Protein AF-A0AAF0S1Q5-F1 (afdb_monomer)

Sequence (81 aa):
MDRKPGGTPQSDVAKLQDLWKAKGITTQAYENSGKDPVRGVRGSGGPTTSIDLYADPTGYTIEGLSVCTVGDAAEMQGNGE

Solvent-accessible surface area (backbone atoms only — not comparable to full-atom values): 4948 Å² total; per-residue (Å²): 134,86,73,72,87,69,74,54,43,70,58,48,50,51,52,51,50,54,55,38,47,76,62,59,20,50,72,46,78,49,66,49,94,53,100,72,57,43,45,31,40,39,32,36,47,59,94,30,56,34,36,39,39,43,30,43,100,91,48,74,48,78,50,74,44,56,67,90,65,93,69,59,73,74,70,69,66,75,72,86,123

Structure (mmCIF, N/CA/C/O backbone):
data_AF-A0AAF0S1Q5-F1
#
_entry.id   AF-A0AAF0S1Q5-F1
#
loop_
_atom_site.group_PDB
_atom_site.id
_atom_site.type_symbol
_atom_site.label_atom_id
_atom_site.label_alt_id
_atom_site.label_comp_id
_atom_site.label_asym_id
_atom_site.label_entity_id
_atom_site.label_seq_id
_atom_site.pdbx_PDB_ins_code
_atom_site.Cartn_x
_atom_site.Cartn_y
_atom_site.Cartn_z
_atom_site.occupancy
_atom_site.B_iso_or_equiv
_atom_site.auth_seq_id
_atom_site.auth_comp_id
_atom_site.auth_asym_id
_atom_site.auth_atom_id
_atom_site.pdbx_PDB_model_num
ATOM 1 N N . MET A 1 1 ? 9.512 -21.880 -15.783 1.00 40.94 1 MET A N 1
ATOM 2 C CA . MET A 1 1 ? 8.255 -21.359 -15.210 1.00 40.94 1 MET A CA 1
ATOM 3 C C . MET A 1 1 ? 8.068 -19.962 -15.763 1.00 40.94 1 MET A C 1
ATOM 5 O O . MET A 1 1 ? 8.529 -18.997 -15.167 1.00 40.94 1 MET A O 1
ATOM 9 N N . ASP A 1 2 ? 7.488 -19.867 -16.951 1.00 52.59 2 ASP A N 1
ATOM 10 C CA . ASP A 1 2 ? 7.232 -18.604 -17.632 1.00 52.59 2 ASP A CA 1
ATOM 11 C C . ASP A 1 2 ? 6.097 -17.889 -16.900 1.00 52.59 2 ASP A C 1
ATOM 13 O O . ASP A 1 2 ? 4.926 -18.268 -16.984 1.00 52.59 2 ASP A O 1
ATOM 17 N N . ARG A 1 3 ? 6.458 -16.895 -16.084 1.00 52.78 3 ARG A N 1
ATOM 18 C CA . ARG A 1 3 ? 5.493 -16.027 -15.410 1.00 52.78 3 ARG A CA 1
ATOM 19 C C . ARG A 1 3 ? 4.699 -15.338 -16.520 1.00 52.78 3 ARG A C 1
ATOM 21 O O . ARG A 1 3 ? 5.290 -14.618 -17.323 1.00 52.78 3 ARG A O 1
ATOM 28 N N . LYS A 1 4 ? 3.381 -15.571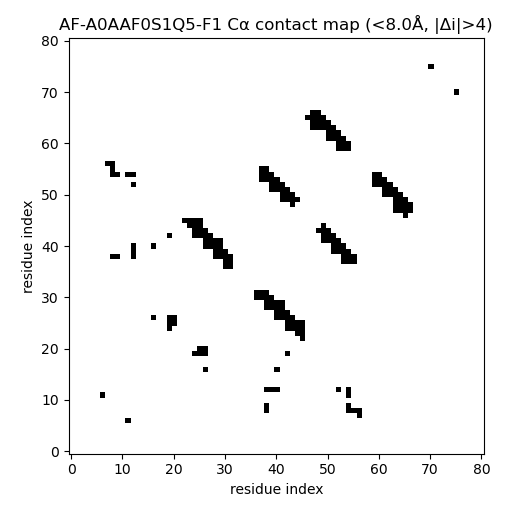 -16.601 1.00 57.22 4 LYS A N 1
ATOM 29 C CA . LYS A 1 4 ? 2.512 -14.765 -17.476 1.00 57.22 4 LYS A CA 1
ATOM 30 C C . LYS A 1 4 ? 2.831 -13.290 -17.209 1.00 57.22 4 LYS A C 1
ATOM 32 O O . LYS A 1 4 ? 2.977 -12.953 -16.029 1.00 57.22 4 LYS A O 1
ATOM 37 N N . PR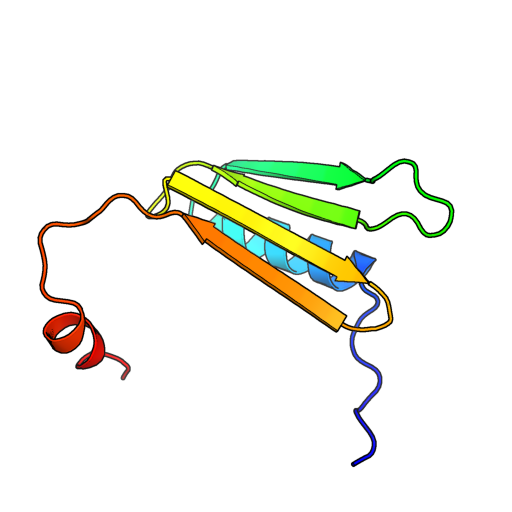O A 1 5 ? 2.954 -12.433 -18.239 1.00 55.44 5 PRO A N 1
ATOM 38 C CA . PRO A 1 5 ? 3.170 -11.016 -18.001 1.00 55.44 5 PRO A CA 1
ATOM 39 C C . PRO A 1 5 ? 2.021 -10.521 -17.119 1.00 55.44 5 PRO A C 1
ATOM 41 O O . PRO A 1 5 ? 0.851 -10.610 -17.495 1.00 55.44 5 PRO A O 1
ATOM 44 N N . GLY A 1 6 ? 2.367 -10.130 -15.892 1.00 61.38 6 GLY A N 1
ATOM 45 C CA . GLY A 1 6 ? 1.437 -9.515 -14.955 1.00 61.38 6 GLY A CA 1
ATOM 46 C C . GLY A 1 6 ? 1.032 -8.125 -15.440 1.00 61.38 6 GLY A C 1
ATOM 47 O O . GLY A 1 6 ? 1.435 -7.681 -16.518 1.00 61.38 6 GLY A O 1
ATOM 48 N N . GLY A 1 7 ? 0.235 -7.421 -14.637 1.00 67.44 7 GLY A N 1
ATOM 49 C CA . GLY A 1 7 ? 0.023 -5.994 -14.858 1.00 67.44 7 GLY A CA 1
ATOM 50 C C . GLY A 1 7 ? 1.342 -5.220 -14.792 1.00 67.44 7 GLY A C 1
ATOM 51 O O . GLY A 1 7 ? 2.370 -5.727 -14.341 1.00 67.44 7 GLY A O 1
ATOM 52 N N . THR A 1 8 ? 1.329 -3.969 -15.251 1.00 79.31 8 THR A N 1
ATOM 53 C CA . THR A 1 8 ? 2.442 -3.070 -14.934 1.00 79.31 8 THR A CA 1
ATOM 54 C C . THR A 1 8 ? 2.411 -2.757 -13.434 1.00 79.31 8 THR A C 1
ATOM 56 O O . THR A 1 8 ? 1.311 -2.616 -12.886 1.00 79.31 8 THR A O 1
ATOM 59 N N . PRO A 1 9 ? 3.566 -2.572 -12.767 1.00 76.81 9 PRO A N 1
ATOM 60 C CA . PRO A 1 9 ? 3.616 -2.173 -11.358 1.00 76.81 9 PRO A CA 1
ATOM 61 C C . PRO A 1 9 ? 2.679 -1.000 -11.039 1.00 76.81 9 PRO A C 1
ATOM 63 O O . PRO A 1 9 ? 1.977 -1.000 -10.034 1.00 76.81 9 PRO A O 1
ATOM 66 N N . GLN A 1 10 ? 2.568 -0.039 -11.959 1.00 79.88 10 GLN A N 1
ATOM 67 C CA . GLN A 1 10 ? 1.665 1.105 -11.854 1.00 79.88 10 GLN A CA 1
ATOM 68 C C . GLN A 1 10 ? 0.185 0.702 -11.844 1.00 79.88 10 GLN A C 1
ATOM 70 O O . GLN A 1 10 ? -0.595 1.237 -11.058 1.00 79.88 10 GLN A O 1
ATOM 75 N N . SER A 1 11 ? -0.207 -0.228 -12.716 1.00 82.56 11 SER A N 1
ATOM 76 C CA . SER A 1 11 ? -1.588 -0.711 -12.789 1.00 82.56 11 SER A CA 1
ATOM 77 C C . SER A 1 11 ? -1.966 -1.507 -11.545 1.00 82.56 11 SER A C 1
ATOM 79 O O . SER A 1 11 ? -3.110 -1.458 -11.102 1.00 82.56 11 SER A O 1
ATOM 81 N N . ASP A 1 12 ? -1.014 -2.230 -10.964 1.00 82.56 12 ASP A N 1
ATOM 82 C CA . ASP A 1 12 ? -1.266 -3.056 -9.788 1.00 82.56 12 ASP A CA 1
ATOM 83 C C . ASP A 1 12 ? -1.280 -2.234 -8.494 1.00 82.56 12 ASP A C 1
ATOM 85 O O . ASP A 1 12 ? -2.147 -2.461 -7.650 1.00 82.56 12 ASP A O 1
ATOM 89 N N . VAL A 1 13 ? -0.435 -1.199 -8.383 1.00 83.69 13 VAL A N 1
ATOM 90 C CA . VAL A 1 13 ? -0.536 -0.188 -7.314 1.00 83.69 13 VAL A CA 1
ATOM 91 C C . VAL A 1 13 ? -1.906 0.493 -7.343 1.00 83.69 13 VAL A C 1
ATOM 93 O O . VAL A 1 13 ? -2.537 0.636 -6.298 1.00 83.69 13 VAL A O 1
ATOM 96 N N . ALA A 1 14 ? -2.406 0.867 -8.526 1.00 85.81 14 ALA A N 1
ATOM 97 C CA . ALA A 1 14 ? -3.722 1.492 -8.655 1.00 85.81 14 ALA A CA 1
ATOM 98 C C . ALA A 1 14 ? -4.853 0.563 -8.176 1.00 85.81 14 ALA A C 1
ATOM 100 O O . ALA A 1 14 ? -5.687 0.977 -7.372 1.00 85.81 14 ALA A O 1
ATOM 101 N N . LYS A 1 15 ? -4.839 -0.711 -8.592 1.00 87.25 15 LYS A N 1
ATOM 102 C CA . LYS A 1 15 ? -5.823 -1.710 -8.139 1.00 87.25 15 LYS A CA 1
ATOM 103 C C . LYS A 1 15 ? -5.786 -1.914 -6.624 1.00 87.25 15 LYS A C 1
ATOM 105 O O . LYS A 1 15 ? -6.839 -1.974 -5.996 1.00 87.25 15 LYS A O 1
ATOM 110 N N . LEU A 1 16 ? -4.594 -2.026 -6.031 1.00 84.81 16 LEU A N 1
ATOM 111 C CA . LEU A 1 16 ? -4.457 -2.205 -4.582 1.00 84.81 16 LEU A CA 1
ATOM 112 C C . LEU A 1 16 ? -4.911 -0.970 -3.808 1.00 84.81 16 LEU A C 1
ATOM 114 O O . LEU A 1 16 ? -5.566 -1.107 -2.777 1.00 84.81 16 LEU A O 1
ATOM 118 N N . GLN A 1 17 ? -4.658 0.223 -4.341 1.00 86.88 17 GLN A N 1
ATOM 119 C CA . GLN A 1 17 ? -5.170 1.456 -3.762 1.00 86.88 17 GLN A CA 1
ATOM 120 C C . GLN A 1 17 ? -6.708 1.474 -3.716 1.00 86.88 17 GLN A C 1
ATOM 122 O O . GLN A 1 17 ? -7.277 1.819 -2.682 1.00 86.88 17 GLN A O 1
ATOM 127 N N . ASP A 1 18 ? -7.387 1.091 -4.801 1.00 88.38 18 ASP A N 1
ATOM 128 C CA . ASP A 1 18 ? -8.854 0.989 -4.826 1.00 88.38 18 ASP A CA 1
ATOM 129 C C . ASP A 1 18 ? -9.381 -0.062 -3.838 1.00 88.38 18 ASP A C 1
ATOM 131 O O . ASP A 1 18 ? -10.325 0.204 -3.089 1.00 88.38 18 ASP A O 1
ATOM 135 N N . LEU A 1 19 ? -8.731 -1.228 -3.765 1.00 88.31 19 LEU A N 1
ATOM 136 C CA . LEU A 1 19 ? -9.088 -2.283 -2.812 1.00 88.31 19 LEU A CA 1
ATOM 137 C C . LEU A 1 19 ? -8.968 -1.813 -1.358 1.00 88.31 19 LEU A C 1
ATOM 139 O O . LEU A 1 19 ? -9.862 -2.066 -0.552 1.00 88.31 19 LEU A O 1
ATOM 143 N N . TRP A 1 20 ? -7.886 -1.118 -1.011 1.00 87.81 20 TRP A N 1
ATOM 144 C CA . TRP A 1 20 ? -7.664 -0.612 0.344 1.00 87.81 20 TRP A CA 1
ATOM 145 C C . TRP A 1 20 ? -8.662 0.485 0.714 1.00 87.81 20 TRP A C 1
ATOM 147 O O . TRP A 1 20 ? -9.259 0.423 1.791 1.00 87.81 20 TRP A O 1
ATOM 157 N N . LYS A 1 21 ? -8.942 1.420 -0.202 1.00 86.25 21 LYS A N 1
ATOM 158 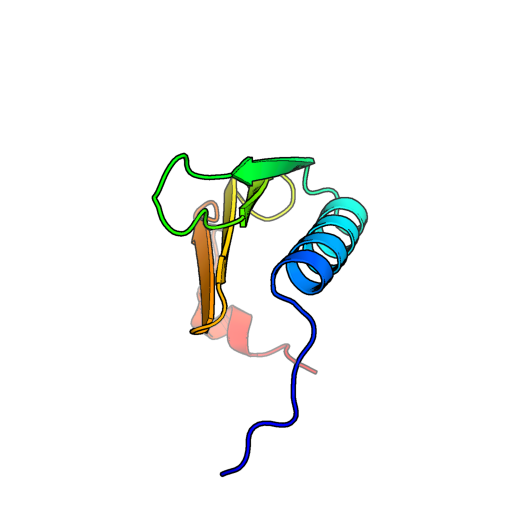C CA . LYS A 1 21 ? -9.992 2.431 -0.004 1.00 86.25 21 LYS A CA 1
ATOM 159 C C . LYS A 1 21 ? -11.357 1.793 0.245 1.00 86.25 21 LYS A C 1
ATOM 161 O O . LYS A 1 21 ? -12.057 2.200 1.169 1.00 86.25 21 LYS A O 1
ATOM 166 N N . ALA A 1 22 ? -11.713 0.755 -0.513 1.00 87.12 22 ALA A N 1
ATOM 167 C CA . ALA A 1 22 ? -12.964 0.019 -0.323 1.00 87.12 22 ALA A CA 1
ATOM 168 C C . ALA A 1 22 ? -13.058 -0.690 1.045 1.00 87.12 22 ALA A C 1
ATOM 170 O O . ALA A 1 22 ? -14.155 -0.994 1.509 1.00 87.12 22 ALA A O 1
ATOM 171 N N . LYS A 1 23 ? -11.922 -0.936 1.711 1.00 84.12 23 LYS A N 1
ATOM 172 C CA . LYS A 1 23 ? -11.836 -1.497 3.070 1.00 84.12 23 LYS A CA 1
ATOM 173 C C . LYS A 1 23 ? -11.718 -0.432 4.168 1.00 84.12 23 LYS A C 1
ATOM 175 O O . LYS A 1 23 ? -11.486 -0.778 5.322 1.00 84.12 23 LYS A O 1
ATOM 180 N N . GLY A 1 24 ? -11.887 0.847 3.829 1.00 82.56 24 GLY A N 1
ATOM 181 C CA . GLY A 1 24 ? -11.808 1.956 4.783 1.00 82.56 24 GLY A CA 1
ATOM 182 C C . GLY A 1 24 ? -10.381 2.344 5.176 1.00 82.56 24 GLY A C 1
ATOM 183 O O . GLY A 1 24 ? -10.198 3.085 6.140 1.00 82.56 24 GLY A O 1
ATOM 184 N N . ILE A 1 25 ? -9.371 1.864 4.447 1.00 84.56 25 ILE A N 1
ATOM 185 C CA . ILE A 1 25 ? -7.977 2.268 4.637 1.00 84.56 25 ILE A CA 1
ATOM 186 C C . ILE A 1 25 ? -7.754 3.566 3.860 1.00 84.56 25 ILE A C 1
ATOM 188 O O . ILE A 1 25 ? -8.042 3.657 2.664 1.00 84.56 25 ILE A O 1
ATOM 192 N N . THR A 1 26 ? -7.211 4.578 4.531 1.00 88.06 26 THR A N 1
ATOM 193 C CA . THR A 1 26 ? -6.792 5.814 3.865 1.00 88.06 26 THR A CA 1
ATOM 194 C C . THR A 1 26 ? -5.487 5.553 3.136 1.00 88.06 26 THR A C 1
ATOM 196 O O . THR A 1 26 ? -4.552 5.038 3.733 1.00 88.06 26 THR A O 1
ATOM 199 N N . THR A 1 27 ? -5.399 5.906 1.856 1.00 86.44 27 THR A N 1
ATOM 200 C CA . THR A 1 27 ? -4.223 5.604 1.029 1.00 86.44 27 THR A CA 1
ATOM 201 C C . THR A 1 27 ? -3.527 6.864 0.529 1.00 86.44 27 THR A C 1
ATOM 203 O O . THR A 1 27 ? -4.196 7.783 0.053 1.00 86.44 27 THR A O 1
ATOM 206 N N . GLN A 1 28 ? -2.199 6.851 0.503 1.00 86.12 28 GLN A N 1
ATOM 207 C CA . GLN A 1 28 ? -1.348 7.860 -0.111 1.00 86.12 28 GLN A CA 1
ATOM 208 C C . GLN A 1 28 ? -0.364 7.185 -1.072 1.00 86.12 28 GLN A C 1
ATOM 210 O O . GLN A 1 28 ? 0.440 6.347 -0.665 1.00 86.12 28 GLN A O 1
ATOM 215 N N . ALA A 1 29 ? -0.422 7.554 -2.349 1.00 85.00 29 ALA A N 1
ATOM 216 C CA . ALA A 1 29 ? 0.588 7.148 -3.318 1.00 85.00 29 ALA A CA 1
ATOM 217 C C . ALA A 1 29 ? 1.882 7.938 -3.090 1.00 85.00 29 ALA A C 1
ATOM 219 O O . ALA A 1 29 ? 1.838 9.136 -2.801 1.00 85.00 29 ALA A O 1
ATOM 220 N N . TYR A 1 30 ? 3.023 7.279 -3.258 1.00 81.69 30 TYR A N 1
ATOM 221 C CA . TYR A 1 30 ? 4.330 7.924 -3.246 1.00 81.69 30 TYR A CA 1
ATOM 222 C C . TYR A 1 30 ? 5.231 7.332 -4.329 1.00 81.69 30 TYR A C 1
ATOM 224 O O . TYR A 1 30 ? 5.016 6.227 -4.829 1.00 81.69 30 TYR A O 1
ATOM 232 N N . GLU A 1 31 ? 6.248 8.095 -4.698 1.00 80.44 31 GLU A N 1
ATOM 233 C CA . GLU A 1 31 ? 7.260 7.711 -5.671 1.00 80.44 31 GLU A CA 1
ATOM 234 C C . GLU A 1 31 ? 8.620 8.066 -5.079 1.00 80.44 31 GLU A C 1
ATOM 236 O O . GLU A 1 31 ? 8.795 9.169 -4.555 1.00 80.44 31 GLU A O 1
ATOM 241 N N . ASN A 1 32 ? 9.565 7.123 -5.092 1.00 72.56 32 ASN A N 1
ATOM 242 C CA . ASN A 1 32 ? 10.925 7.443 -4.672 1.00 72.56 32 ASN A CA 1
ATOM 243 C C . ASN A 1 32 ? 11.637 8.257 -5.772 1.00 72.56 32 ASN A C 1
ATOM 245 O O . ASN A 1 32 ? 11.365 8.088 -6.957 1.00 72.56 32 ASN A O 1
ATOM 249 N N . SER A 1 33 ? 12.577 9.123 -5.392 1.00 71.88 33 SER A N 1
ATOM 250 C CA . SER A 1 33 ? 13.344 9.945 -6.347 1.00 71.88 33 SER A CA 1
ATOM 251 C C . SER A 1 33 ? 14.572 9.223 -6.930 1.00 71.88 33 SER A C 1
ATOM 253 O O . SER A 1 33 ? 15.552 9.869 -7.301 1.00 71.88 33 SER A O 1
ATOM 255 N N . GLY A 1 34 ? 14.578 7.887 -6.933 1.00 68.62 34 GLY A N 1
ATOM 256 C CA . GLY A 1 34 ? 15.688 7.069 -7.415 1.00 68.62 34 GLY A CA 1
ATOM 257 C C . GLY A 1 34 ? 15.784 7.022 -8.943 1.00 68.62 34 GLY A C 1
ATOM 258 O O . GLY A 1 34 ? 14.878 7.437 -9.659 1.00 68.62 34 GLY A O 1
ATOM 259 N N . LYS A 1 35 ? 16.898 6.478 -9.452 1.00 57.09 35 LYS A N 1
ATOM 260 C CA . LYS A 1 35 ? 17.128 6.279 -10.898 1.00 57.09 35 LYS A CA 1
ATOM 261 C C . LYS A 1 35 ? 16.100 5.328 -11.535 1.00 57.09 35 LYS A C 1
ATOM 263 O O . LYS A 1 35 ? 15.775 5.484 -12.707 1.00 57.09 35 LYS A O 1
ATOM 268 N N . ASP A 1 36 ? 15.569 4.415 -10.727 1.00 60.00 36 ASP A N 1
ATOM 269 C CA . ASP A 1 36 ? 14.436 3.546 -11.026 1.00 60.00 36 ASP A CA 1
ATOM 270 C C . ASP A 1 36 ? 13.348 3.839 -9.980 1.00 60.00 36 ASP A C 1
ATOM 272 O O . ASP A 1 36 ? 13.373 3.258 -8.889 1.00 60.00 36 ASP A O 1
ATOM 276 N N . PRO A 1 37 ? 12.456 4.814 -10.247 1.00 61.97 37 PRO A N 1
ATOM 277 C CA . PRO A 1 37 ? 11.483 5.263 -9.268 1.00 61.97 37 PRO A CA 1
ATOM 278 C C . PRO A 1 37 ? 10.514 4.135 -8.920 1.00 61.97 37 PRO A C 1
ATOM 280 O O . PRO A 1 37 ? 9.703 3.708 -9.745 1.00 61.97 37 PRO A O 1
ATOM 283 N N . VAL A 1 38 ? 10.590 3.651 -7.680 1.00 62.25 38 VAL A N 1
ATOM 284 C CA . VAL A 1 38 ? 9.615 2.689 -7.157 1.00 62.25 38 VAL A CA 1
ATOM 285 C C . VAL A 1 38 ? 8.368 3.467 -6.772 1.00 62.25 38 VAL A C 1
ATOM 287 O O . VAL A 1 38 ? 8.426 4.389 -5.951 1.00 62.25 38 VAL A O 1
ATOM 290 N N . ARG A 1 39 ? 7.238 3.090 -7.372 1.00 74.25 39 ARG A N 1
ATOM 291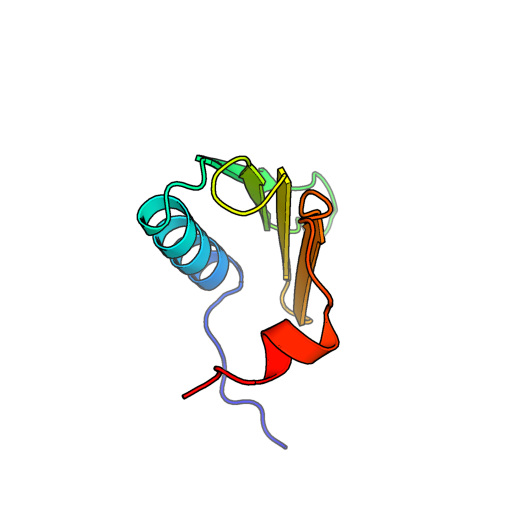 C CA . ARG A 1 39 ? 5.929 3.633 -7.023 1.00 74.25 39 ARG A CA 1
ATOM 292 C C . ARG A 1 39 ? 5.282 2.724 -5.992 1.00 74.25 39 ARG A C 1
ATOM 294 O O . ARG A 1 39 ? 5.134 1.524 -6.218 1.00 74.25 39 ARG A O 1
ATOM 301 N N . GLY A 1 40 ? 4.895 3.313 -4.873 1.00 81.88 40 GLY A N 1
ATOM 302 C CA . GLY A 1 40 ? 4.265 2.610 -3.772 1.00 81.88 40 GLY A CA 1
ATOM 303 C C . GLY A 1 40 ? 2.960 3.258 -3.349 1.00 81.88 40 GLY A C 1
ATOM 304 O O . GLY A 1 40 ? 2.600 4.361 -3.774 1.00 81.88 40 GLY A O 1
ATOM 305 N N . VAL A 1 41 ? 2.242 2.550 -2.489 1.00 84.44 41 VAL A N 1
ATOM 306 C CA . VAL A 1 41 ? 1.081 3.085 -1.786 1.00 84.44 41 VAL A CA 1
ATOM 307 C C . VAL A 1 41 ? 1.240 2.785 -0.308 1.00 84.44 41 VAL A C 1
ATOM 309 O O . VAL A 1 41 ? 1.536 1.658 0.085 1.00 84.44 41 VAL A O 1
ATOM 312 N N . ARG A 1 42 ? 1.051 3.821 0.501 1.00 85.38 42 ARG A N 1
ATOM 313 C CA . ARG A 1 42 ? 0.961 3.735 1.950 1.00 85.38 42 ARG A CA 1
ATOM 314 C C . ARG A 1 42 ? -0.503 3.806 2.350 1.00 85.38 42 ARG A C 1
ATOM 316 O O . ARG A 1 42 ? -1.198 4.746 1.978 1.00 85.38 42 ARG A O 1
ATOM 323 N N . GLY A 1 43 ? -0.969 2.820 3.093 1.00 81.75 43 GLY A N 1
ATOM 324 C CA . GLY A 1 43 ? -2.269 2.774 3.737 1.00 81.75 43 GLY A CA 1
ATOM 325 C C . GLY A 1 43 ? -2.155 3.039 5.238 1.00 81.75 43 GLY A C 1
ATOM 326 O O . GLY A 1 43 ? -1.210 2.585 5.881 1.00 81.75 43 GLY A O 1
ATOM 327 N N . SER A 1 44 ? -3.120 3.749 5.813 1.00 81.12 44 SER A N 1
ATOM 328 C CA . SER A 1 44 ? -3.256 3.949 7.258 1.00 81.12 44 SER A CA 1
ATOM 329 C C . SER A 1 44 ? -4.717 3.870 7.708 1.00 81.12 44 SER A C 1
ATOM 331 O O . SER A 1 44 ? -5.642 4.212 6.962 1.00 81.12 44 SER A O 1
ATOM 333 N N . GLY A 1 45 ? -4.923 3.410 8.946 1.00 71.88 45 GLY A N 1
ATOM 334 C CA . GLY A 1 45 ? -6.252 3.180 9.517 1.00 71.88 45 GLY A CA 1
ATOM 335 C C . GLY A 1 45 ? -6.912 1.877 9.046 1.00 71.88 45 GLY A C 1
ATOM 336 O O . GLY A 1 45 ? -6.313 1.065 8.343 1.00 71.88 45 GLY A O 1
ATOM 337 N N . GLY A 1 46 ? -8.167 1.661 9.449 1.00 66.69 46 GLY A N 1
ATOM 338 C CA . GLY A 1 46 ? -8.857 0.382 9.244 1.00 66.69 46 GLY A CA 1
ATOM 339 C C . GLY A 1 46 ? -8.371 -0.701 10.228 1.00 66.69 46 GLY A C 1
ATOM 340 O O . GLY A 1 46 ? -8.038 -0.366 11.364 1.00 66.69 46 GLY A O 1
ATOM 341 N N . PRO A 1 47 ? -8.327 -1.994 9.844 1.00 62.94 47 PRO A N 1
ATOM 342 C CA . PRO A 1 47 ? -7.854 -3.086 10.711 1.00 62.94 47 PRO A CA 1
ATOM 343 C C . PRO A 1 47 ? -6.327 -3.101 10.921 1.00 62.94 47 PRO A C 1
ATOM 345 O O . PRO A 1 47 ? -5.800 -3.981 11.597 1.00 62.94 47 PRO A O 1
ATOM 348 N N . THR A 1 48 ? -5.600 -2.153 10.328 1.00 61.78 48 THR A N 1
ATOM 349 C CA . THR A 1 48 ? -4.137 -2.095 10.314 1.00 61.78 48 THR A CA 1
ATOM 350 C C . THR A 1 48 ? -3.677 -0.721 10.812 1.00 61.78 48 THR A C 1
ATOM 352 O O . THR A 1 48 ? -4.341 0.286 10.574 1.00 61.78 48 THR A O 1
ATOM 355 N N . THR A 1 49 ? -2.537 -0.652 11.503 1.00 70.44 49 THR A N 1
ATOM 356 C CA . THR A 1 49 ? -1.925 0.630 11.895 1.00 70.44 49 THR A CA 1
ATOM 357 C C . THR A 1 49 ? -1.366 1.329 10.657 1.00 70.44 49 THR A C 1
ATOM 359 O O . THR A 1 49 ? -1.681 2.490 10.393 1.00 70.44 49 THR A O 1
ATOM 362 N N . SER A 1 50 ? -0.585 0.594 9.862 1.00 76.69 50 SER A N 1
ATOM 363 C CA . SER A 1 50 ? -0.073 1.023 8.560 1.00 76.69 50 SER A CA 1
ATOM 364 C C . SER A 1 50 ? 0.209 -0.166 7.642 1.00 76.69 50 SER A C 1
ATOM 366 O O . SER A 1 50 ? 0.647 -1.216 8.101 1.00 76.69 50 SER A O 1
ATOM 368 N N . ILE A 1 51 ? 0.004 0.004 6.342 1.00 79.38 51 ILE A N 1
ATOM 369 C CA . ILE A 1 51 ? 0.374 -0.971 5.311 1.00 79.38 51 ILE A CA 1
ATOM 370 C C . ILE A 1 51 ? 1.127 -0.254 4.193 1.00 79.38 51 ILE A C 1
ATOM 372 O O . ILE A 1 51 ? 0.727 0.822 3.772 1.00 79.38 51 ILE A O 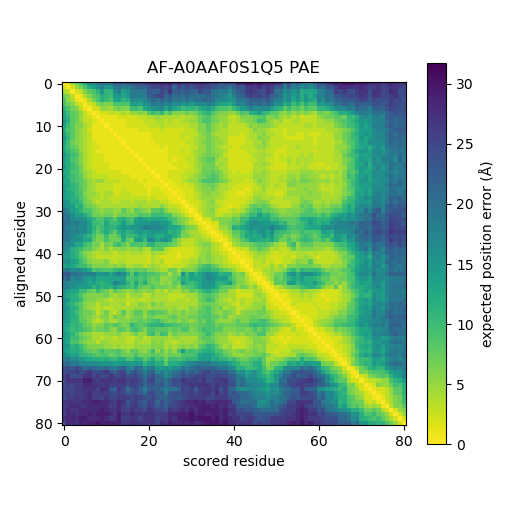1
ATOM 376 N N . ASP A 1 52 ? 2.218 -0.824 3.713 1.00 83.56 52 ASP A N 1
ATOM 377 C CA . ASP A 1 52 ? 3.057 -0.270 2.662 1.00 83.56 52 ASP A CA 1
ATOM 378 C C . ASP A 1 52 ? 3.203 -1.316 1.549 1.00 83.56 52 ASP A C 1
ATOM 380 O O . ASP A 1 52 ? 3.492 -2.484 1.799 1.00 83.56 52 ASP A O 1
ATOM 384 N N . LEU A 1 53 ? 2.965 -0.901 0.305 1.00 82.88 53 LEU A N 1
ATOM 385 C CA . LEU A 1 53 ? 3.232 -1.695 -0.894 1.00 82.88 53 LEU A CA 1
ATOM 386 C C . LEU A 1 53 ? 4.326 -1.014 -1.706 1.00 82.88 53 LEU A C 1
ATOM 388 O O . LEU A 1 53 ? 4.206 0.167 -2.038 1.00 82.88 53 LEU A O 1
ATOM 392 N N . TYR A 1 54 ? 5.296 -1.813 -2.131 1.00 80.38 54 TYR A N 1
ATOM 393 C CA . TYR A 1 54 ? 6.303 -1.473 -3.124 1.00 80.38 54 TYR A CA 1
ATOM 394 C C . TYR A 1 54 ? 6.119 -2.384 -4.333 1.00 80.38 54 TYR A C 1
ATOM 396 O O . TYR A 1 54 ? 6.009 -3.602 -4.181 1.00 80.38 54 TYR A O 1
ATOM 404 N N . ALA A 1 55 ? 6.072 -1.799 -5.526 1.00 79.19 55 ALA A N 1
ATOM 405 C CA . ALA A 1 55 ? 5.967 -2.544 -6.770 1.00 79.19 55 ALA A CA 1
ATOM 406 C C . ALA A 1 55 ? 7.008 -2.040 -7.770 1.00 79.19 55 ALA A C 1
ATOM 408 O O . ALA A 1 55 ? 7.070 -0.845 -8.072 1.00 79.19 55 ALA A O 1
ATOM 409 N N . ASP A 1 56 ? 7.788 -2.960 -8.322 1.00 75.81 56 ASP A N 1
ATOM 410 C CA . ASP A 1 56 ? 8.769 -2.695 -9.365 1.00 75.81 56 ASP A CA 1
ATOM 411 C C . ASP A 1 56 ? 8.806 -3.869 -10.370 1.00 75.81 56 ASP A C 1
ATOM 413 O O . ASP A 1 56 ? 8.196 -4.913 -10.131 1.00 75.81 56 ASP A O 1
ATOM 417 N N . PRO A 1 57 ? 9.467 -3.738 -11.534 1.00 73.88 57 PRO A N 1
ATOM 418 C CA . PRO A 1 57 ? 9.497 -4.806 -12.537 1.00 73.88 57 PRO A CA 1
ATOM 419 C C . PRO A 1 57 ? 10.080 -6.141 -12.039 1.00 73.88 57 PRO A C 1
ATOM 421 O O . PRO A 1 57 ? 9.793 -7.186 -12.625 1.00 73.88 57 PRO A O 1
ATOM 424 N N . THR A 1 58 ? 10.900 -6.126 -10.985 1.00 77.38 58 THR A N 1
ATOM 425 C CA . THR A 1 58 ? 11.492 -7.325 -10.380 1.00 77.38 58 THR A CA 1
ATOM 426 C C . THR A 1 58 ? 10.537 -8.032 -9.413 1.00 77.38 58 THR A C 1
ATOM 428 O O . THR A 1 58 ? 10.638 -9.253 -9.245 1.00 77.38 58 THR A O 1
ATOM 431 N N . GLY A 1 59 ? 9.556 -7.323 -8.840 1.00 76.31 59 GLY A N 1
ATOM 432 C CA . GLY A 1 59 ? 8.580 -7.921 -7.938 1.00 76.31 59 GLY A CA 1
ATOM 433 C C . GLY A 1 59 ? 7.740 -6.943 -7.116 1.00 76.31 59 GLY A C 1
ATOM 434 O O . GLY A 1 59 ? 7.594 -5.765 -7.428 1.00 76.31 59 GLY A O 1
ATOM 435 N N . TYR A 1 60 ? 7.140 -7.492 -6.059 1.00 78.25 60 TYR A N 1
ATOM 436 C CA . TYR A 1 60 ? 6.283 -6.763 -5.130 1.00 78.25 60 TYR A CA 1
ATOM 437 C C . TYR A 1 60 ? 6.701 -7.084 -3.699 1.00 78.25 60 TYR A C 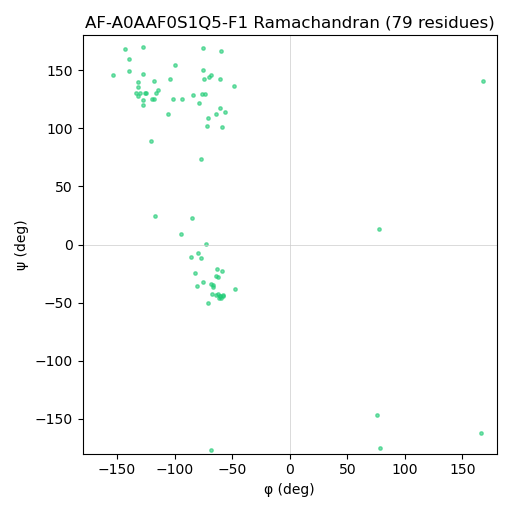1
ATOM 439 O O . TYR A 1 60 ? 6.940 -8.250 -3.376 1.00 78.25 60 TYR A O 1
ATOM 447 N N . THR A 1 61 ? 6.693 -6.067 -2.846 1.00 80.62 61 THR A N 1
ATOM 448 C CA . THR A 1 61 ? 6.891 -6.193 -1.400 1.00 80.62 61 THR A CA 1
ATOM 449 C C . THR A 1 61 ? 5.708 -5.547 -0.692 1.00 80.62 61 THR A C 1
ATOM 451 O O . THR A 1 61 ? 5.342 -4.418 -1.013 1.00 80.62 61 THR A O 1
ATOM 454 N N . ILE A 1 62 ? 5.104 -6.261 0.261 1.00 81.81 62 ILE A N 1
ATOM 455 C CA . ILE A 1 62 ? 4.036 -5.743 1.124 1.00 81.81 62 ILE A CA 1
ATOM 456 C C . ILE A 1 62 ? 4.513 -5.823 2.569 1.00 81.81 62 ILE A C 1
ATOM 458 O O . ILE A 1 62 ? 4.866 -6.901 3.044 1.00 81.81 62 ILE A O 1
ATOM 462 N N . GLU A 1 63 ? 4.484 -4.694 3.265 1.00 80.31 63 GLU A N 1
ATOM 463 C CA . GLU A 1 63 ? 4.823 -4.572 4.679 1.00 80.31 63 GLU A CA 1
ATOM 464 C C . GLU A 1 63 ? 3.590 -4.081 5.437 1.00 80.31 63 GLU A C 1
ATOM 466 O O . GLU A 1 63 ? 2.993 -3.073 5.080 1.00 80.31 63 GLU A O 1
ATOM 471 N N . GLY A 1 64 ? 3.165 -4.802 6.472 1.00 76.06 64 GLY A N 1
ATOM 472 C CA . GLY A 1 64 ? 1.983 -4.451 7.256 1.00 76.06 64 GLY A CA 1
ATOM 473 C C . GLY A 1 64 ? 2.313 -4.393 8.737 1.00 76.06 64 GLY A C 1
ATOM 474 O O . GLY A 1 64 ? 2.775 -5.377 9.307 1.00 76.06 64 GLY A O 1
ATOM 475 N N . LEU A 1 65 ? 2.031 -3.259 9.369 1.00 73.94 65 LEU A N 1
ATOM 476 C CA . LEU A 1 65 ? 2.045 -3.106 10.815 1.00 73.94 65 LEU A CA 1
ATOM 477 C C . LEU A 1 65 ? 0.605 -3.041 11.309 1.00 73.94 65 LEU A C 1
ATOM 479 O O . LEU A 1 65 ? -0.108 -2.070 11.064 1.00 73.94 65 LEU A O 1
ATOM 483 N N . SER A 1 66 ? 0.183 -4.059 12.043 1.00 65.19 66 SER A N 1
ATOM 484 C CA . SER A 1 66 ? -1.109 -4.058 12.732 1.00 65.19 66 SER A CA 1
ATOM 485 C C . SER A 1 66 ? -0.909 -3.710 14.203 1.00 65.19 66 SER A C 1
ATOM 487 O O . SER A 1 66 ? 0.173 -3.927 14.752 1.00 65.19 66 SER A O 1
ATOM 489 N N . VAL A 1 67 ? -1.935 -3.166 14.861 1.00 59.00 67 VAL A N 1
ATOM 490 C CA . VAL A 1 67 ? -1.943 -3.136 16.328 1.00 59.00 67 VAL A CA 1
ATOM 491 C C . VAL A 1 67 ? -1.891 -4.581 16.819 1.00 59.00 67 VAL A C 1
ATOM 493 O O . VAL A 1 67 ? -2.504 -5.455 16.203 1.00 59.00 67 VAL A O 1
ATOM 496 N N . CYS A 1 68 ? -1.164 -4.855 17.906 1.00 63.94 68 CYS A N 1
ATOM 497 C CA . CYS A 1 68 ? -1.312 -6.132 18.596 1.00 63.94 68 CYS A CA 1
ATOM 498 C C . CYS A 1 68 ? -2.776 -6.239 19.028 1.00 63.94 68 CYS A C 1
ATOM 500 O O . CYS A 1 68 ? -3.192 -5.590 19.988 1.00 63.94 68 CYS A O 1
ATOM 502 N N . THR A 1 69 ? -3.574 -6.998 18.282 1.00 54.16 69 THR A N 1
ATOM 503 C CA . THR A 1 69 ? -4.907 -7.366 18.736 1.00 54.16 69 THR A CA 1
ATOM 504 C C . THR A 1 69 ? -4.740 -8.350 19.889 1.00 54.16 69 THR A C 1
ATOM 506 O O . THR A 1 69 ? -3.804 -9.152 19.894 1.00 54.16 69 THR A O 1
ATOM 509 N N . VAL A 1 70 ? -5.612 -8.286 20.891 1.00 51.72 70 VAL A N 1
ATOM 510 C CA . VAL A 1 70 ? -5.664 -9.343 21.904 1.00 51.72 70 VAL A CA 1
ATOM 511 C C . VAL A 1 70 ? -6.252 -10.570 21.211 1.00 51.72 70 VAL A C 1
ATOM 513 O O . VAL A 1 70 ? -7.421 -10.561 20.838 1.00 51.72 70 VAL A O 1
ATOM 516 N N . GLY A 1 71 ? -5.429 -11.588 20.978 1.00 55.22 71 GLY A N 1
ATOM 517 C CA . GLY A 1 71 ? -5.837 -12.820 20.308 1.00 55.22 71 GLY A CA 1
ATOM 518 C C . GLY A 1 71 ? -4.631 -13.663 19.915 1.00 55.22 71 GLY A C 1
ATOM 519 O O . GLY A 1 71 ? -3.598 -13.127 19.508 1.00 55.22 71 GLY A O 1
ATOM 520 N N . ASP A 1 72 ? -4.748 -14.977 20.070 1.00 54.66 72 ASP A N 1
ATOM 521 C CA . ASP A 1 72 ? -3.706 -15.917 19.680 1.00 54.66 72 ASP A CA 1
ATOM 522 C C . ASP A 1 72 ? -3.664 -16.056 18.148 1.00 54.66 72 ASP A C 1
ATOM 524 O O . ASP A 1 72 ? -4.684 -16.257 17.483 1.00 54.66 72 ASP A O 1
ATOM 528 N N . ALA A 1 73 ? -2.474 -15.916 17.560 1.00 55.56 73 ALA A N 1
ATOM 529 C CA . ALA A 1 73 ? -2.302 -15.991 16.111 1.00 55.56 73 ALA A CA 1
ATOM 530 C C . ALA A 1 73 ? -2.654 -17.376 15.539 1.00 55.56 73 ALA A C 1
ATOM 532 O O . ALA A 1 73 ? -3.056 -17.453 14.380 1.00 55.56 73 ALA A O 1
ATOM 533 N N . ALA A 1 74 ? -2.538 -18.448 16.328 1.00 58.22 74 ALA A N 1
ATOM 534 C CA . ALA A 1 74 ? -2.930 -19.790 15.916 1.00 58.22 74 ALA A CA 1
ATOM 535 C C . ALA A 1 74 ? -4.459 -19.964 15.918 1.00 58.22 74 ALA A C 1
ATOM 537 O O . ALA A 1 74 ? -4.982 -20.652 15.044 1.00 58.22 74 ALA A O 1
ATOM 538 N N . GLU A 1 75 ? -5.193 -19.295 16.817 1.00 56.81 75 GLU A N 1
ATOM 539 C CA . GLU A 1 75 ? -6.668 -19.293 16.795 1.00 56.81 75 GLU A CA 1
ATOM 540 C C . GLU A 1 75 ? -7.229 -18.578 15.555 1.00 56.81 75 GLU A C 1
ATOM 542 O O . GLU A 1 75 ? -8.222 -19.011 14.973 1.00 56.81 75 GLU A O 1
ATOM 547 N N . MET A 1 76 ? -6.566 -17.516 15.087 1.00 55.00 76 MET A N 1
ATOM 548 C CA . MET A 1 76 ? -7.013 -16.741 13.920 1.00 55.00 76 MET A CA 1
ATOM 549 C C . MET A 1 76 ? -6.721 -17.413 12.565 1.00 55.00 76 MET A C 1
ATOM 551 O O . MET A 1 76 ? -7.256 -16.985 11.543 1.00 55.00 76 MET A O 1
ATOM 555 N N . GLN A 1 77 ? -5.906 -18.472 12.529 1.00 61.19 77 GLN A N 1
ATOM 556 C CA . GLN A 1 77 ? -5.615 -19.241 11.310 1.00 61.19 77 GLN A CA 1
ATOM 557 C C . GLN A 1 77 ? -6.721 -20.251 10.941 1.00 61.19 77 GLN A C 1
ATOM 559 O O . GLN A 1 77 ? -6.664 -20.843 9.865 1.00 61.19 77 GLN A O 1
ATOM 564 N N . GLY A 1 78 ? -7.732 -20.440 11.800 1.00 49.66 78 GLY A N 1
ATOM 565 C CA . GLY A 1 78 ? -8.757 -21.482 11.652 1.00 49.66 78 GLY A CA 1
ATOM 566 C C . GLY A 1 78 ? -9.977 -21.150 10.783 1.00 49.66 78 GLY A C 1
ATOM 567 O O . GLY A 1 78 ? -10.736 -22.060 10.473 1.00 49.66 78 GLY A O 1
ATOM 568 N N . ASN A 1 79 ? -10.182 -19.894 10.368 1.00 47.72 79 ASN A N 1
ATOM 569 C CA . ASN A 1 79 ? -11.417 -19.464 9.681 1.00 47.72 79 ASN A CA 1
ATOM 570 C C . ASN A 1 79 ? -11.212 -18.969 8.238 1.00 47.72 79 ASN A C 1
ATOM 572 O O . ASN A 1 79 ? -12.016 -18.197 7.719 1.00 47.72 79 ASN A O 1
ATOM 576 N N . GLY A 1 80 ? -10.142 -19.415 7.578 1.00 46.41 80 GLY A N 1
ATOM 577 C CA . GLY A 1 80 ? -9.994 -19.268 6.130 1.00 46.41 80 GLY A CA 1
ATOM 578 C C . GLY A 1 80 ? -10.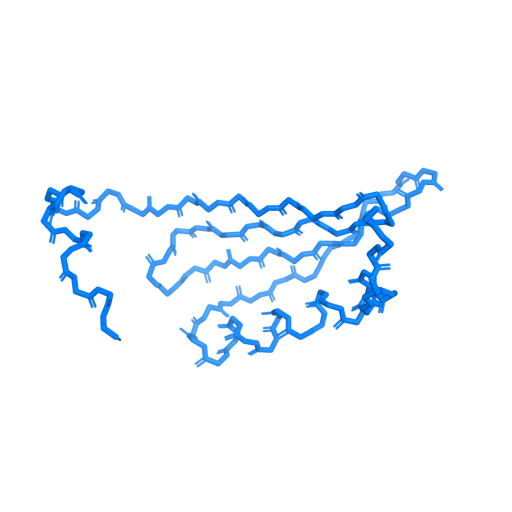849 -20.288 5.376 1.00 46.41 80 GLY A C 1
ATOM 579 O O . GLY A 1 80 ? -10.299 -21.259 4.861 1.00 46.41 80 GLY A O 1
ATOM 580 N N . GLU A 1 81 ? -12.166 -20.078 5.346 1.00 36.22 81 GLU A N 1
ATOM 581 C CA . GLU A 1 81 ? -13.105 -20.727 4.411 1.00 36.22 81 GLU A CA 1
ATOM 582 C C . GLU A 1 81 ? -13.381 -19.824 3.200 1.00 36.22 81 GLU A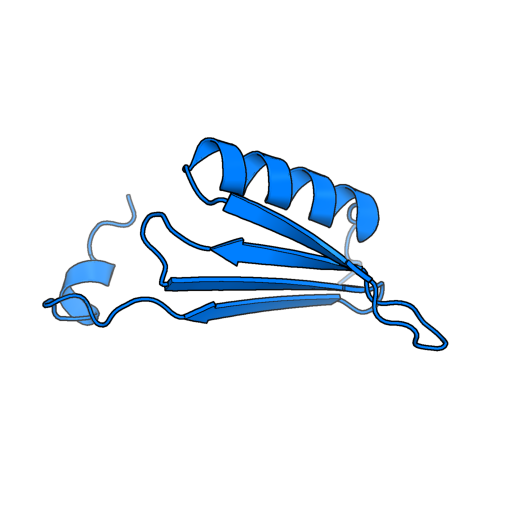 C 1
A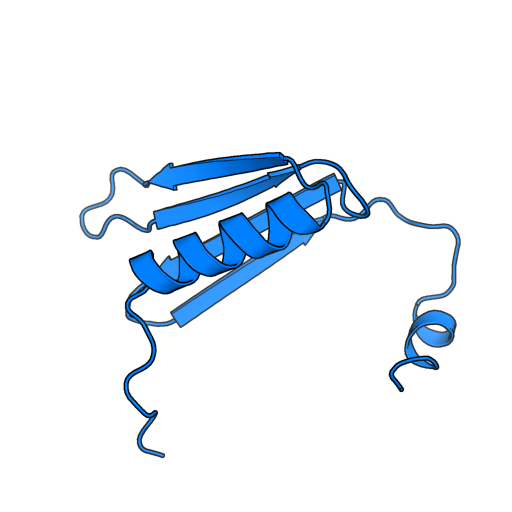TOM 584 O O . GLU A 1 81 ? -13.573 -18.599 3.397 1.00 36.22 81 GLU A O 1
#

Radius of gyration: 15.07 Å; Cα contacts (8 Å, |Δi|>4): 108; chains: 1; bounding box: 30×31×40 Å

Secondary structure (DSSP, 8-state):
--------HHHHHHHHHHHHHHTT-EEEEEE--SSS--EEEEEESTTSSEEEEEEETTEEEEEEE----SS-TTGGGGG--

Foldseek 3Di:
DPDDDDDALVVVQVVVCVVCVVQVWDKDWDWDPDPQIWIKIWTDDHQFRIWIWTGDPVGIDIDTHGDPDPDDPVVVVPPPD

Mean predicted aligned error: 10.91 Å

Nearest PDB structures (foldseek):
  8trh-assembly1_0  TM=4.008E-01  e=6.905E-01  Homo sapiens
  7enc-assembly1_c  TM=3.969E-01  e=1.088E+00  Homo sapiens
  8gxs-assembly1_c  TM=3.969E-01  e=1.088E+00  Homo sapiens
  1s4u-assembly1_X  TM=4.887E-01  e=2.154E+00  Saccharomyces cerevisiae
  8q9t-assembly1_C  TM=5.243E-01  e=2.862E+00  Saccharomyces cerevisiae

pLDDT: mean 71.83, std 13.24, range [36.22, 88.38]